Protein AF-A0A2W2BAN0-F1 (afdb_monomer_lite)

Radius of gyration: 15.51 Å; chains: 1; bounding box: 28×22×45 Å

Secondary structure (DSSP, 8-state):
-----HHHHHHHHHHHHHHHHHHHHHHHHTS-HHHHHHTT--GGGHHHHHHHHHH--

pLDDT: mean 83.32, std 7.84, range [52.19, 93.06]

Structure (mmCIF, N/CA/C/O backbone):
data_AF-A0A2W2BAN0-F1
#
_entry.id   AF-A0A2W2BAN0-F1
#
loop_
_atom_site.group_PDB
_atom_site.id
_atom_site.type_symbol
_atom_site.label_atom_id
_atom_site.label_alt_id
_atom_site.label_comp_id
_atom_site.label_asym_id
_atom_site.label_entity_id
_atom_site.label_seq_id
_atom_site.pdbx_PDB_ins_code
_atom_site.Cartn_x
_atom_site.Cartn_y
_atom_site.Cartn_z
_atom_site.occupancy
_atom_site.B_iso_or_equiv
_atom_site.auth_seq_id
_atom_site.auth_comp_id
_atom_site.auth_asym_id
_atom_site.auth_atom_id
_atom_site.pdbx_PDB_model_num
ATOM 1 N N . MET A 1 1 ? -18.100 -15.028 30.882 1.00 52.19 1 MET A N 1
ATOM 2 C CA . MET A 1 1 ? -18.106 -14.141 29.697 1.00 52.19 1 MET A CA 1
ATOM 3 C C . MET A 1 1 ? -17.053 -13.066 29.901 1.00 52.19 1 MET A C 1
ATOM 5 O O . MET A 1 1 ? -17.120 -12.371 30.905 1.00 52.19 1 MET A O 1
ATOM 9 N N . THR A 1 2 ? -16.060 -12.954 29.021 1.00 61.28 2 THR A N 1
ATOM 10 C CA . THR A 1 2 ? -15.090 -11.851 29.069 1.00 61.28 2 THR A CA 1
ATOM 11 C C . THR A 1 2 ? -15.730 -10.607 28.456 1.00 61.28 2 THR A C 1
ATOM 13 O O . THR A 1 2 ? -15.987 -10.551 27.257 1.00 61.28 2 THR A O 1
ATOM 16 N N . PHE A 1 3 ? -16.048 -9.619 29.292 1.00 72.62 3 PHE A N 1
ATOM 17 C CA . PHE A 1 3 ? -16.552 -8.326 28.837 1.00 72.62 3 PHE A CA 1
ATOM 18 C C . PHE A 1 3 ? -15.363 -7.444 28.453 1.00 72.62 3 PHE A C 1
ATOM 20 O O . PHE A 1 3 ? -14.549 -7.089 29.306 1.00 72.62 3 PHE A O 1
ATOM 27 N N . PHE A 1 4 ? -15.240 -7.110 27.169 1.00 71.75 4 PHE A N 1
ATOM 28 C CA . PHE A 1 4 ? -14.243 -6.151 26.710 1.00 71.75 4 PHE A CA 1
ATOM 29 C C . PHE A 1 4 ? -14.887 -4.768 26.586 1.00 71.75 4 PHE A C 1
ATOM 31 O O . PHE A 1 4 ? -15.885 -4.631 25.878 1.00 71.75 4 PHE A O 1
ATOM 38 N N . PRO A 1 5 ? -14.331 -3.731 27.235 1.00 80.69 5 PRO A N 1
ATOM 39 C CA . PRO A 1 5 ? -14.863 -2.382 27.114 1.00 80.69 5 PRO A CA 1
ATOM 40 C C . PRO 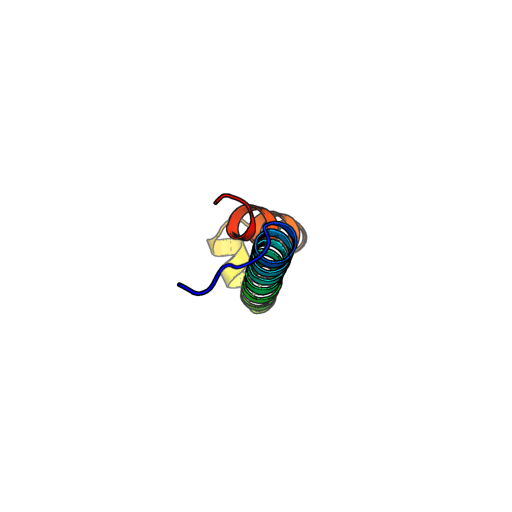A 1 5 ? -14.760 -1.894 25.662 1.00 80.69 5 PRO A C 1
ATOM 42 O O . PRO A 1 5 ? -13.762 -2.146 24.980 1.00 80.69 5 PRO A O 1
ATOM 45 N N . ALA A 1 6 ? -15.774 -1.161 25.192 1.00 77.62 6 ALA A N 1
ATOM 46 C CA . ALA A 1 6 ? -15.849 -0.657 23.816 1.00 77.62 6 ALA A CA 1
ATOM 47 C C . ALA A 1 6 ? -14.597 0.143 23.404 1.00 77.62 6 ALA A C 1
ATOM 49 O O . ALA A 1 6 ? -14.096 -0.008 22.293 1.00 77.62 6 ALA A O 1
ATOM 50 N N . SER A 1 7 ? -14.016 0.906 24.333 1.00 79.50 7 SER A N 1
ATOM 51 C CA . SER A 1 7 ? -12.776 1.662 24.119 1.00 79.50 7 SER A CA 1
ATOM 52 C C . SER A 1 7 ? -11.568 0.775 23.791 1.00 79.50 7 SER A C 1
ATOM 54 O O . SER A 1 7 ? -10.722 1.154 22.981 1.00 79.50 7 SER A O 1
ATOM 56 N N . LEU A 1 8 ? -11.483 -0.426 24.372 1.00 77.94 8 LEU A N 1
ATOM 57 C CA . LEU A 1 8 ? -10.429 -1.393 24.070 1.00 77.94 8 LEU A CA 1
ATOM 58 C C . LEU A 1 8 ? -10.652 -2.032 22.697 1.00 77.94 8 LEU A C 1
ATOM 60 O O . LEU A 1 8 ? -9.696 -2.173 21.936 1.00 77.94 8 LEU A O 1
ATOM 64 N N . LEU A 1 9 ? -11.900 -2.361 22.354 1.00 76.25 9 LEU A N 1
ATOM 65 C CA . LEU A 1 9 ? -12.256 -2.879 21.029 1.00 76.25 9 LEU A CA 1
ATOM 66 C C . LEU A 1 9 ? -11.936 -1.864 19.925 1.00 76.25 9 LEU A C 1
ATOM 68 O O . LEU A 1 9 ? -11.321 -2.228 18.921 1.00 76.25 9 LEU A O 1
ATOM 72 N N . GLU A 1 10 ? -12.238 -0.582 20.138 1.00 78.25 10 GLU A N 1
ATOM 73 C CA . GLU A 1 10 ? -11.846 0.485 19.216 1.00 78.25 10 GLU A CA 1
ATOM 74 C C . GLU A 1 10 ? -10.325 0.608 19.082 1.00 78.25 10 GLU A C 1
ATOM 76 O O . GLU A 1 10 ? -9.800 0.720 17.970 1.00 78.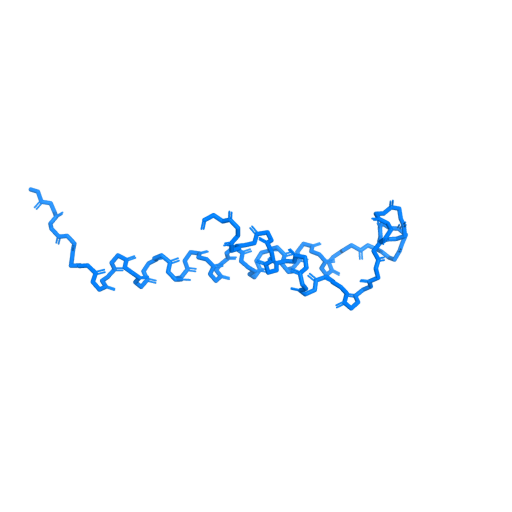25 10 GLU A O 1
ATOM 81 N N . ARG A 1 11 ? -9.587 0.555 20.200 1.00 79.69 11 ARG A N 1
ATOM 82 C CA . ARG A 1 11 ? -8.119 0.657 20.187 1.00 79.69 11 ARG A CA 1
ATOM 83 C C . ARG A 1 11 ? -7.480 -0.515 19.445 1.00 79.69 11 ARG A C 1
ATOM 85 O O . ARG A 1 11 ? -6.544 -0.315 18.668 1.00 79.69 11 ARG A O 1
ATOM 92 N N . LEU A 1 12 ? -8.009 -1.723 19.638 1.00 77.38 12 LEU A N 1
ATOM 93 C CA . LEU A 1 12 ? -7.588 -2.926 18.920 1.00 77.38 12 LEU A CA 1
ATOM 94 C C . LEU A 1 12 ? -7.931 -2.838 17.428 1.00 77.38 12 LEU A C 1
ATOM 96 O O . LEU A 1 12 ? -7.089 -3.173 16.594 1.00 77.38 12 LEU A O 1
ATOM 100 N N . GLY A 1 13 ? -9.112 -2.324 17.078 1.00 79.69 13 GLY A N 1
ATOM 101 C CA . GLY A 1 13 ? -9.509 -2.065 15.693 1.00 79.69 13 GLY A CA 1
ATOM 102 C C . GLY A 1 13 ? -8.570 -1.081 14.989 1.00 79.69 13 GLY A C 1
ATOM 103 O O . GLY A 1 13 ? -8.062 -1.373 13.905 1.00 79.69 13 GLY A O 1
ATOM 104 N N . ARG A 1 14 ? -8.246 0.046 15.638 1.00 81.00 14 ARG A N 1
ATOM 105 C CA . ARG A 1 14 ? -7.278 1.036 15.126 1.00 81.00 14 ARG A CA 1
ATOM 106 C C . ARG A 1 14 ? -5.882 0.438 14.968 1.00 81.00 14 ARG A C 1
ATOM 108 O O . ARG A 1 14 ? -5.247 0.637 13.935 1.00 81.00 14 ARG A O 1
ATOM 115 N N . SER A 1 15 ? -5.419 -0.333 15.954 1.00 84.94 15 SER A N 1
ATOM 116 C CA . SER A 1 15 ? -4.117 -1.008 15.900 1.00 84.94 15 SER A CA 1
ATOM 117 C C . SER A 1 15 ? -4.034 -1.998 14.733 1.00 84.94 15 SER A C 1
ATOM 119 O O . SER A 1 15 ? -3.050 -1.998 13.992 1.00 84.94 15 SER A O 1
ATOM 121 N N . ARG A 1 16 ? -5.093 -2.785 14.498 1.00 84.81 16 ARG A N 1
ATOM 122 C CA . ARG A 1 16 ? -5.175 -3.712 13.360 1.00 84.81 16 ARG A CA 1
ATOM 123 C C . ARG A 1 16 ? -5.156 -2.982 12.017 1.00 84.81 16 ARG A C 1
ATOM 125 O O . ARG A 1 16 ? -4.365 -3.366 11.159 1.00 84.81 16 ARG A O 1
ATOM 132 N N . LYS A 1 17 ? -5.942 -1.909 11.851 1.00 84.31 17 LYS A N 1
ATOM 133 C CA . LYS A 1 17 ? -5.937 -1.094 10.618 1.00 84.31 17 LYS A CA 1
ATOM 134 C C . LYS A 1 17 ? -4.560 -0.467 10.358 1.00 84.31 17 LYS A C 1
ATOM 136 O O . LYS A 1 17 ? -4.056 -0.523 9.241 1.00 84.31 17 LYS A O 1
ATOM 141 N N . LEU A 1 18 ? -3.891 0.039 11.399 1.00 85.31 18 LEU A N 1
ATOM 142 C CA . LEU A 1 18 ? -2.525 0.568 11.290 1.00 85.31 18 LEU A CA 1
ATOM 143 C C . LEU A 1 18 ? -1.491 -0.511 10.944 1.00 85.31 18 LEU A C 1
ATOM 145 O O . LEU A 1 18 ? -0.593 -0.260 10.141 1.00 85.31 18 LEU A O 1
ATOM 149 N N . LYS A 1 19 ? -1.613 -1.715 11.512 1.00 89.19 19 LYS A N 1
ATOM 150 C CA . LYS A 1 19 ? -0.747 -2.851 11.170 1.00 89.19 19 LYS A CA 1
ATOM 151 C C . LYS A 1 19 ? -0.936 -3.272 9.710 1.00 89.19 19 LYS A C 1
ATOM 153 O O . LYS A 1 19 ? 0.056 -3.476 9.016 1.00 89.19 19 LYS A O 1
ATOM 158 N N . ALA A 1 20 ? -2.182 -3.346 9.240 1.00 86.94 20 ALA A N 1
ATOM 159 C CA . ALA A 1 20 ? -2.501 -3.639 7.844 1.00 86.94 20 ALA A CA 1
ATOM 160 C C . ALA A 1 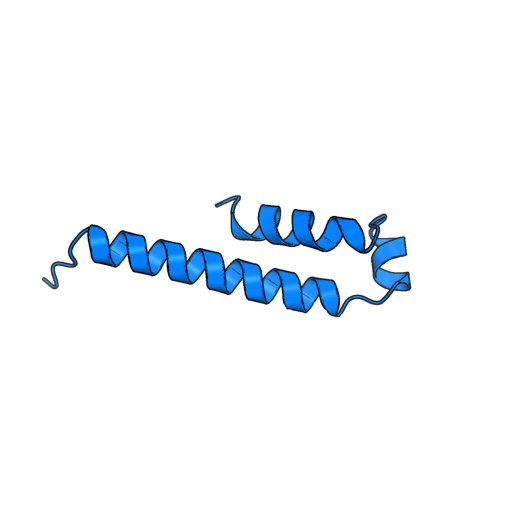20 ?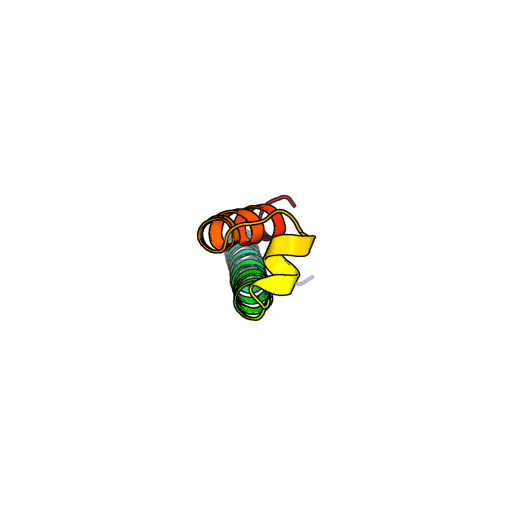 -1.928 -2.575 6.896 1.00 86.94 20 ALA A C 1
ATOM 162 O O . ALA A 1 20 ? -1.291 -2.922 5.907 1.00 86.94 20 ALA A O 1
ATOM 163 N N . TYR A 1 21 ? -2.061 -1.290 7.245 1.00 85.94 21 TYR A N 1
ATOM 164 C CA . TYR A 1 21 ? -1.464 -0.191 6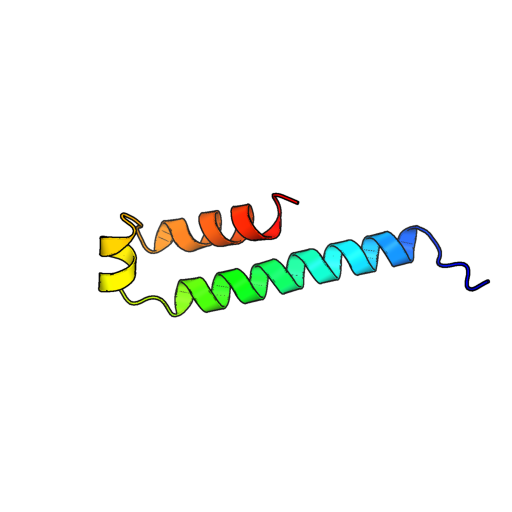.484 1.00 85.94 21 TYR A CA 1
ATOM 165 C C . TYR A 1 21 ? 0.060 -0.306 6.383 1.00 85.94 21 TYR A C 1
ATOM 167 O O . TYR A 1 21 ? 0.605 -0.215 5.286 1.00 85.94 21 TYR A O 1
ATOM 175 N N . ARG A 1 22 ? 0.754 -0.542 7.505 1.00 88.31 22 ARG A N 1
ATOM 176 C CA . ARG A 1 22 ? 2.218 -0.702 7.509 1.00 88.31 22 ARG A CA 1
ATOM 177 C C . ARG A 1 22 ? 2.665 -1.872 6.638 1.00 88.31 22 ARG A C 1
ATOM 179 O O . ARG A 1 22 ? 3.625 -1.726 5.894 1.00 88.31 22 ARG A O 1
ATOM 186 N N . LYS A 1 23 ? 1.951 -3.001 6.701 1.00 89.38 23 LYS A N 1
ATOM 187 C CA . LYS A 1 23 ? 2.235 -4.174 5.867 1.00 89.38 23 LYS A CA 1
ATOM 188 C C . LYS A 1 23 ? 2.031 -3.869 4.380 1.00 89.38 23 LYS A C 1
ATOM 190 O O . LYS A 1 23 ? 2.959 -4.048 3.606 1.00 89.38 23 LYS A O 1
ATOM 195 N N . ALA A 1 24 ? 0.870 -3.331 4.005 1.00 85.44 24 ALA A N 1
ATOM 196 C CA . ALA A 1 24 ? 0.571 -2.982 2.616 1.00 85.44 24 ALA A CA 1
ATOM 197 C C . ALA A 1 24 ? 1.551 -1.941 2.051 1.00 85.44 24 ALA A C 1
ATOM 199 O O . ALA A 1 24 ? 1.889 -1.981 0.873 1.00 85.44 24 ALA A O 1
ATOM 200 N N . ARG A 1 25 ? 2.021 -1.011 2.890 1.00 86.75 25 ARG A N 1
ATOM 201 C CA . ARG A 1 25 ? 3.044 -0.036 2.511 1.00 86.75 25 ARG A CA 1
ATOM 202 C C . ARG A 1 25 ? 4.405 -0.689 2.281 1.00 86.75 25 ARG A C 1
ATOM 204 O O . ARG A 1 25 ? 5.019 -0.389 1.270 1.00 86.75 25 ARG A O 1
ATOM 211 N N . ALA A 1 26 ? 4.847 -1.573 3.173 1.00 88.06 26 ALA A N 1
ATOM 212 C CA . ALA A 1 26 ? 6.111 -2.290 3.006 1.00 88.06 26 ALA A CA 1
ATOM 213 C C . ALA A 1 26 ? 6.101 -3.182 1.751 1.00 88.06 26 ALA A C 1
ATOM 215 O O . ALA A 1 26 ? 7.066 -3.192 0.999 1.00 88.06 26 ALA A O 1
ATOM 216 N N . GLU A 1 27 ? 4.987 -3.874 1.491 1.00 86.00 27 GLU A N 1
ATOM 217 C CA . GLU A 1 27 ? 4.796 -4.662 0.265 1.00 86.00 27 GLU A CA 1
ATOM 218 C C . GLU A 1 27 ? 4.850 -3.784 -0.988 1.00 86.00 27 GLU A C 1
ATOM 220 O O . GLU A 1 27 ? 5.495 -4.146 -1.963 1.00 86.00 27 GLU A O 1
ATOM 225 N N . ALA A 1 28 ? 4.211 -2.612 -0.955 1.00 83.94 28 ALA A N 1
ATOM 226 C CA . ALA A 1 28 ? 4.241 -1.675 -2.071 1.00 83.94 28 ALA A CA 1
ATOM 227 C C . ALA A 1 28 ? 5.637 -1.067 -2.285 1.00 83.94 28 ALA A C 1
ATOM 229 O O . ALA A 1 28 ? 6.081 -0.932 -3.419 1.00 83.94 28 ALA A O 1
ATOM 230 N N . GLU A 1 29 ? 6.342 -0.704 -1.211 1.00 83.81 29 GLU A N 1
ATOM 231 C CA . GLU A 1 29 ? 7.707 -0.171 -1.281 1.00 83.81 29 GLU A CA 1
ATOM 232 C C . GLU A 1 29 ? 8.706 -1.198 -1.831 1.00 83.81 29 GLU A C 1
ATOM 234 O O . GLU A 1 29 ? 9.682 -0.786 -2.453 1.00 83.81 29 GLU A O 1
ATOM 239 N N . ALA A 1 30 ? 8.439 -2.498 -1.668 1.00 89.25 30 ALA A N 1
ATOM 240 C CA . ALA A 1 30 ? 9.254 -3.584 -2.208 1.00 89.25 30 ALA A CA 1
ATOM 241 C C . ALA A 1 30 ? 9.050 -3.854 -3.713 1.00 89.25 30 ALA A C 1
ATOM 243 O O . ALA A 1 30 ? 9.845 -4.591 -4.290 1.00 89.25 30 ALA A O 1
ATOM 244 N N . LEU A 1 31 ? 8.023 -3.277 -4.353 1.00 88.19 31 LEU A N 1
ATOM 245 C CA . LEU A 1 31 ? 7.798 -3.434 -5.796 1.00 88.19 31 LEU A CA 1
ATOM 246 C C . LEU A 1 31 ? 8.935 -2.789 -6.599 1.00 88.19 31 LEU A C 1
ATOM 248 O O . LEU A 1 31 ? 9.388 -1.690 -6.268 1.00 88.19 31 LEU A O 1
ATOM 252 N N . SER A 1 32 ? 9.398 -3.443 -7.661 1.00 89.56 32 SER A N 1
ATOM 253 C CA . SER A 1 32 ? 10.344 -2.826 -8.597 1.00 89.56 32 SER A CA 1
ATOM 254 C C . SER A 1 32 ? 9.648 -1.753 -9.445 1.00 89.56 32 SER A C 1
ATOM 256 O O . SER A 1 32 ? 8.420 -1.689 -9.502 1.00 89.56 32 SER A O 1
ATOM 258 N N . ASP A 1 33 ? 10.410 -0.877 -10.104 1.00 88.75 33 ASP A N 1
ATOM 259 C CA . ASP A 1 33 ? 9.809 0.100 -11.026 1.00 88.75 33 ASP A CA 1
ATOM 260 C C . ASP A 1 33 ? 9.160 -0.584 -12.247 1.00 88.75 33 ASP A C 1
ATOM 262 O O . ASP A 1 33 ? 8.192 -0.058 -12.792 1.00 88.75 33 ASP A O 1
ATOM 266 N N . GLU A 1 34 ? 9.640 -1.773 -12.622 1.00 90.50 34 GLU A N 1
ATOM 267 C CA . GLU A 1 34 ? 9.053 -2.639 -13.654 1.00 90.50 34 GLU A CA 1
ATOM 268 C C . GLU A 1 34 ? 7.680 -3.161 -13.209 1.00 90.50 34 GLU A C 1
ATOM 270 O O . GLU A 1 34 ? 6.693 -2.952 -13.911 1.00 90.50 34 GLU A O 1
ATOM 275 N N . ASP A 1 35 ? 7.576 -3.703 -11.989 1.00 89.88 35 ASP A N 1
ATOM 276 C CA . ASP A 1 35 ? 6.291 -4.135 -11.418 1.00 89.88 35 ASP A CA 1
ATOM 277 C C . ASP A 1 35 ? 5.296 -2.967 -11.324 1.00 89.88 35 ASP A C 1
ATOM 279 O O . ASP A 1 35 ? 4.092 -3.122 -11.546 1.00 89.88 35 ASP A O 1
ATOM 283 N N . LEU A 1 36 ? 5.788 -1.773 -10.974 1.00 88.00 36 LEU A N 1
ATOM 284 C CA . LEU A 1 36 ? 4.965 -0.566 -10.928 1.00 88.00 36 LEU A CA 1
ATOM 285 C C . LEU A 1 36 ? 4.467 -0.178 -12.322 1.00 88.00 36 LEU A C 1
ATOM 287 O O . LEU A 1 36 ? 3.290 0.163 -12.461 1.00 88.00 36 LEU A O 1
ATOM 291 N N . ALA A 1 37 ? 5.324 -0.257 -13.340 1.00 89.94 37 ALA A N 1
ATOM 292 C CA . ALA A 1 37 ? 4.958 0.017 -14.724 1.00 89.94 37 ALA A CA 1
ATOM 293 C C . ALA A 1 37 ? 3.908 -0.978 -15.243 1.00 89.94 37 ALA A C 1
ATOM 295 O O . ALA A 1 37 ? 2.911 -0.543 -15.823 1.00 89.94 37 ALA A O 1
ATOM 296 N N . ASP A 1 38 ? 4.064 -2.271 -14.948 1.00 93.06 38 ASP A N 1
ATOM 297 C CA . ASP A 1 38 ? 3.110 -3.325 -15.316 1.00 93.06 38 ASP A CA 1
ATOM 298 C C . ASP A 1 38 ? 1.742 -3.129 -14.650 1.00 93.06 38 ASP A C 1
ATOM 300 O O . ASP A 1 38 ? 0.691 -3.374 -15.246 1.00 93.06 38 ASP A O 1
ATOM 304 N N . MET A 1 39 ? 1.729 -2.615 -13.419 1.00 87.56 39 MET A N 1
ATOM 305 C CA . MET A 1 39 ? 0.501 -2.229 -12.721 1.00 87.56 39 MET A CA 1
ATOM 306 C C . MET A 1 39 ? -0.082 -0.886 -13.194 1.00 87.56 39 MET A C 1
ATOM 308 O O . MET A 1 39 ? -1.156 -0.494 -12.729 1.00 87.56 39 MET A O 1
ATOM 312 N N . GLY A 1 40 ? 0.611 -0.150 -14.070 1.00 91.06 40 GLY A N 1
ATOM 313 C CA . GLY A 1 40 ? 0.234 1.206 -14.479 1.00 91.06 40 GLY A CA 1
ATOM 314 C C . GLY A 1 40 ? 0.294 2.224 -13.334 1.00 91.06 40 GLY A C 1
ATOM 315 O O . GLY A 1 40 ? -0.432 3.222 -13.340 1.00 91.06 40 GLY A O 1
ATOM 316 N N . LEU A 1 41 ? 1.126 1.967 -12.323 1.00 88.88 41 LEU A N 1
ATOM 317 C CA . LEU A 1 41 ? 1.266 2.773 -11.117 1.00 88.88 41 LEU A CA 1
ATOM 318 C C . LEU A 1 41 ? 2.587 3.542 -11.108 1.00 88.88 41 LEU A C 1
ATOM 320 O O . LEU A 1 41 ? 3.625 3.088 -11.573 1.00 88.88 41 LEU A O 1
ATOM 324 N N . LYS A 1 42 ? 2.564 4.723 -10.495 1.00 88.94 42 LYS A N 1
ATOM 325 C CA . LYS A 1 42 ? 3.763 5.501 -10.174 1.00 88.94 42 LYS A CA 1
ATOM 326 C C . LYS A 1 42 ? 4.081 5.394 -8.689 1.00 88.94 42 LYS A C 1
ATOM 328 O O . LYS A 1 42 ? 3.182 5.336 -7.849 1.00 88.94 42 LYS A O 1
ATOM 333 N N . ARG A 1 43 ? 5.367 5.469 -8.339 1.00 86.56 43 ARG A N 1
ATOM 334 C CA . ARG A 1 43 ? 5.859 5.252 -6.966 1.00 86.56 43 ARG A CA 1
ATOM 335 C C . ARG A 1 43 ? 5.200 6.146 -5.908 1.00 86.56 43 ARG A C 1
ATOM 337 O O . ARG A 1 43 ? 4.872 5.687 -4.818 1.00 86.56 43 ARG A O 1
ATOM 344 N N . TYR A 1 44 ? 4.905 7.401 -6.246 1.00 87.94 44 TYR A N 1
ATOM 345 C CA . TYR A 1 44 ? 4.214 8.333 -5.345 1.00 87.94 44 TYR A CA 1
ATOM 346 C C . TYR A 1 44 ? 2.747 7.952 -5.058 1.00 87.94 44 TYR A C 1
ATOM 348 O O . TYR A 1 44 ? 2.171 8.414 -4.074 1.00 87.94 44 TYR A O 1
ATOM 356 N N . GLN A 1 45 ? 2.126 7.104 -5.886 1.00 88.62 45 GLN A N 1
ATOM 357 C CA . GLN A 1 45 ? 0.744 6.642 -5.705 1.00 88.62 45 GLN A CA 1
ATOM 358 C C . GLN A 1 45 ? 0.645 5.493 -4.694 1.00 88.62 45 GLN A C 1
ATOM 360 O O . GLN A 1 45 ? -0.433 5.241 -4.153 1.00 88.62 45 GLN A O 1
ATOM 365 N N . LEU A 1 46 ? 1.759 4.827 -4.374 1.00 85.69 46 LEU A N 1
ATOM 366 C CA . LEU A 1 46 ? 1.778 3.661 -3.490 1.00 85.69 46 LEU A CA 1
ATOM 367 C C . LEU A 1 46 ? 1.256 3.959 -2.086 1.00 85.69 46 LEU A C 1
ATOM 369 O O . LEU A 1 46 ? 0.538 3.148 -1.502 1.00 85.69 46 LEU A O 1
ATOM 373 N N . GLY A 1 47 ? 1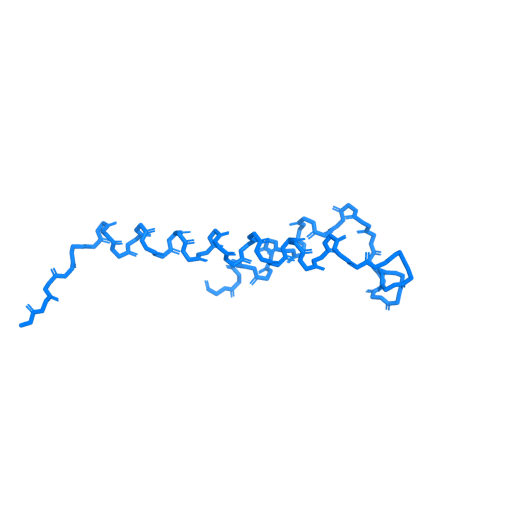.540 5.154 -1.561 1.00 86.31 47 GLY A N 1
ATOM 374 C CA . GLY A 1 47 ? 1.001 5.587 -0.272 1.00 86.31 47 GLY A CA 1
ATOM 375 C C . GLY A 1 47 ? -0.530 5.646 -0.267 1.00 86.31 47 GLY A C 1
ATOM 376 O O . GLY A 1 47 ? -1.162 5.256 0.720 1.00 86.31 47 GLY A O 1
ATOM 377 N N . HIS A 1 48 ? -1.131 6.082 -1.379 1.00 88.81 48 HIS A N 1
ATOM 378 C CA . HIS A 1 48 ? -2.581 6.100 -1.554 1.00 88.81 48 HIS A CA 1
ATOM 379 C C . HIS A 1 48 ? -3.140 4.678 -1.690 1.00 88.81 48 HIS A C 1
ATOM 381 O O . HIS A 1 48 ? -4.085 4.331 -0.982 1.00 88.81 48 HIS A O 1
ATOM 387 N N . VAL A 1 49 ? -2.517 3.826 -2.511 1.00 86.75 49 VAL A N 1
ATOM 388 C CA . VAL A 1 49 ? -2.928 2.423 -2.707 1.00 86.75 49 VAL A CA 1
ATOM 389 C C . VAL A 1 49 ? -2.897 1.639 -1.392 1.00 86.75 49 VAL A C 1
ATOM 391 O O . VAL A 1 49 ? -3.879 0.981 -1.041 1.00 86.75 49 VAL A O 1
ATOM 394 N N . ALA A 1 50 ? -1.813 1.757 -0.618 1.00 86.50 50 ALA A N 1
ATOM 395 C CA . ALA A 1 50 ? -1.681 1.110 0.685 1.00 86.50 50 ALA A CA 1
ATOM 396 C C . ALA A 1 50 ? -2.769 1.572 1.667 1.00 86.50 50 ALA A C 1
ATOM 398 O O . ALA A 1 50 ? -3.326 0.767 2.416 1.00 86.50 50 ALA A O 1
ATOM 399 N N . ARG A 1 51 ? -3.121 2.865 1.643 1.00 84.75 51 ARG A N 1
ATOM 400 C CA . ARG A 1 51 ? -4.201 3.416 2.469 1.00 84.75 51 ARG A CA 1
ATOM 401 C C . ARG A 1 51 ? -5.568 2.888 2.032 1.00 84.75 51 ARG A C 1
ATOM 403 O O . ARG A 1 51 ? -6.326 2.427 2.876 1.00 84.75 51 ARG A O 1
ATOM 410 N N . VAL A 1 52 ? -5.883 2.898 0.738 1.00 86.50 52 VAL A N 1
ATOM 411 C CA . VAL A 1 52 ? -7.160 2.364 0.239 1.00 86.50 52 VAL A CA 1
ATOM 412 C C . VAL A 1 52 ? -7.298 0.884 0.605 1.00 86.50 52 VAL A C 1
ATOM 414 O O . VAL A 1 52 ? -8.313 0.499 1.175 1.00 86.50 52 VAL A O 1
ATOM 417 N N . ARG A 1 53 ? -6.261 0.065 0.390 1.00 81.25 53 ARG A N 1
ATOM 418 C CA . ARG A 1 53 ? -6.278 -1.359 0.770 1.00 81.25 53 ARG A CA 1
ATOM 419 C C . ARG A 1 53 ? -6.498 -1.586 2.267 1.00 81.25 53 ARG A C 1
ATOM 421 O O . ARG A 1 53 ? -7.254 -2.476 2.635 1.00 81.25 53 ARG A O 1
ATOM 428 N N . ALA A 1 54 ? -5.862 -0.792 3.126 1.00 82.50 54 ALA A N 1
ATOM 429 C CA . ALA A 1 54 ? -5.936 -0.986 4.574 1.00 82.50 54 ALA A CA 1
ATOM 430 C C . ALA A 1 54 ? -7.235 -0.477 5.224 1.00 82.50 54 ALA A C 1
ATOM 432 O O . ALA A 1 54 ? -7.572 -0.913 6.325 1.00 82.50 54 ALA A O 1
ATOM 433 N N . PHE A 1 55 ? -7.941 0.462 4.585 1.00 79.25 55 PHE A N 1
ATOM 434 C CA . PHE A 1 55 ? -9.090 1.151 5.183 1.00 79.25 55 PHE A CA 1
ATOM 435 C C . PHE A 1 55 ? -10.428 0.925 4.459 1.00 79.25 55 PHE A C 1
ATOM 437 O O . PHE A 1 55 ? -11.442 1.377 4.980 1.00 79.25 55 PHE A O 1
ATOM 444 N N . ARG A 1 56 ? -10.468 0.210 3.322 1.00 78.12 56 ARG A N 1
ATOM 445 C CA . ARG A 1 56 ? -11.712 -0.110 2.579 1.00 78.12 56 ARG A CA 1
ATOM 446 C C . ARG A 1 56 ? -12.543 -1.264 3.185 1.00 78.12 56 ARG A C 1
ATOM 448 O O . ARG A 1 56 ? -13.451 -1.761 2.532 1.00 78.12 56 ARG A O 1
ATOM 455 N N . THR A 1 57 ? -12.249 -1.667 4.421 1.00 57.00 57 THR A N 1
ATOM 456 C CA . THR A 1 57 ? -13.061 -2.580 5.258 1.00 57.00 57 THR A CA 1
ATOM 457 C C . THR A 1 57 ? -13.853 -1.834 6.312 1.00 57.00 57 THR A C 1
ATOM 459 O O . THR A 1 57 ? -13.216 -1.055 7.080 1.00 57.00 57 THR A O 1
#

Organism: NCBI:txid2650924

Foldseek 3Di:
DDDDDPVVVVVVVVVQLVVQLVVQLVVLVPDDVVNCVVVVHDSVCSNVVSNCVSPVD

Sequence (57 aa):
MTFFPASLLERLGRSRKLKAYRKARAEAEALSDEDLADMGLKRYQLGHVARVRAFRT